Protein AF-A0A4Y2W030-F1 (afdb_monomer_lite)

Sequence (73 aa):
TEILAIPGVAEARKNATSWLKKERLSSWGWRDYTPRGVVALFLASDATFDGTVLEEELMAKETEIKIAVALLR

pLDDT: mean 89.23, std 5.9, range [61.69, 96.75]

Radius of gyration: 13.79 Å; chains: 1; bounding box: 33×25×34 Å

Secondary structure (DSSP, 8-state):
-GGGGSTTHHHHHHHHHHHHHHT--TTSS-GGGHHHHHHHHHHTTS---SSS-HHHHHHHHHHHHHHHHHHT-

Organism: Araneus ventricosus (NCBI:txid182803)

Foldseek 3Di:
DVQCVPPPSVVVLVVVLVVLVVCADPVAADVVCLLVNLVSCCVSVVDPCPPPDVSNVVSVVVNVVVVVVVVVD

Structure (mmCIF, N/CA/C/O backbone):
data_AF-A0A4Y2W030-F1
#
_entry.id   AF-A0A4Y2W030-F1
#
loop_
_atom_site.group_PDB
_atom_site.id
_atom_site.type_symbol
_atom_site.label_atom_id
_atom_site.label_alt_id
_atom_site.label_comp_id
_atom_site.label_asym_id
_atom_site.label_entity_id
_atom_site.label_seq_id
_atom_site.pdbx_PDB_ins_code
_atom_site.Cartn_x
_atom_site.Cartn_y
_atom_site.Cartn_z
_atom_site.occupancy
_atom_site.B_iso_or_equiv
_atom_site.auth_seq_id
_atom_site.auth_comp_id
_atom_site.auth_asym_id
_atom_site.auth_atom_id
_atom_site.pdbx_PDB_model_num
ATOM 1 N N . THR A 1 1 ? 9.864 -8.283 -13.944 1.00 61.69 1 THR A N 1
ATOM 2 C CA . THR A 1 1 ? 11.000 -7.424 -14.355 1.00 61.69 1 THR A CA 1
ATOM 3 C C . THR A 1 1 ? 10.905 -6.993 -15.812 1.00 61.69 1 THR A C 1
ATOM 5 O O . THR A 1 1 ? 11.201 -5.845 -16.098 1.00 61.69 1 THR A O 1
ATOM 8 N N . GLU A 1 2 ? 10.410 -7.843 -16.718 1.00 76.94 2 GLU A N 1
ATOM 9 C CA . GLU A 1 2 ? 10.308 -7.552 -18.164 1.00 76.94 2 GLU A CA 1
ATOM 10 C C . GLU A 1 2 ? 9.397 -6.366 -18.527 1.00 76.94 2 GLU A C 1
ATOM 12 O O . GLU A 1 2 ? 9.753 -5.557 -19.374 1.00 76.94 2 GLU A O 1
ATOM 17 N N . ILE A 1 3 ? 8.267 -6.187 -17.833 1.00 79.75 3 ILE A N 1
ATOM 18 C CA . ILE A 1 3 ? 7.337 -5.066 -18.080 1.00 79.75 3 ILE A CA 1
ATOM 19 C C . ILE A 1 3 ? 8.005 -3.698 -17.853 1.00 79.75 3 ILE A C 1
ATOM 21 O O . ILE A 1 3 ? 7.693 -2.732 -18.539 1.00 79.75 3 ILE A O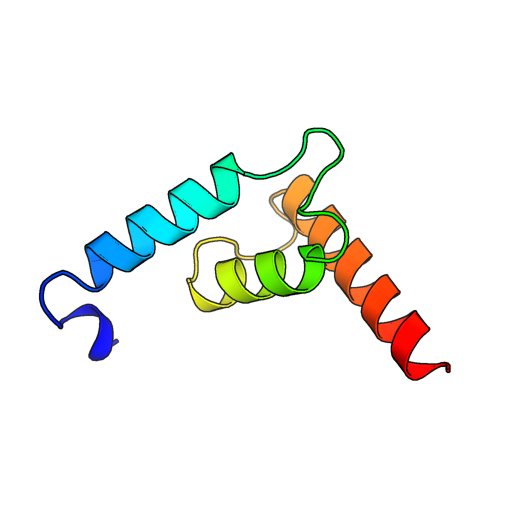 1
ATOM 25 N N . LEU A 1 4 ? 8.960 -3.611 -16.923 1.00 82.44 4 LEU A N 1
ATOM 26 C CA . LEU A 1 4 ? 9.683 -2.366 -16.641 1.00 82.44 4 LEU A CA 1
ATOM 27 C C . LEU A 1 4 ? 10.734 -2.034 -17.705 1.00 82.44 4 LEU A C 1
ATOM 29 O O . LEU A 1 4 ? 11.180 -0.892 -17.762 1.00 82.44 4 LEU A O 1
ATOM 33 N N . ALA A 1 5 ? 11.125 -3.013 -18.527 1.00 87.56 5 ALA A N 1
ATOM 34 C CA . ALA A 1 5 ? 12.040 -2.810 -19.645 1.00 87.56 5 ALA A CA 1
ATOM 35 C C . ALA A 1 5 ? 11.339 -2.196 -20.869 1.00 87.56 5 ALA A C 1
ATOM 37 O O . ALA A 1 5 ? 12.013 -1.727 -21.785 1.00 87.56 5 ALA A O 1
ATOM 38 N N . ILE A 1 6 ? 10.000 -2.171 -20.888 1.00 93.19 6 ILE A N 1
ATOM 39 C CA . ILE A 1 6 ? 9.235 -1.480 -21.925 1.00 9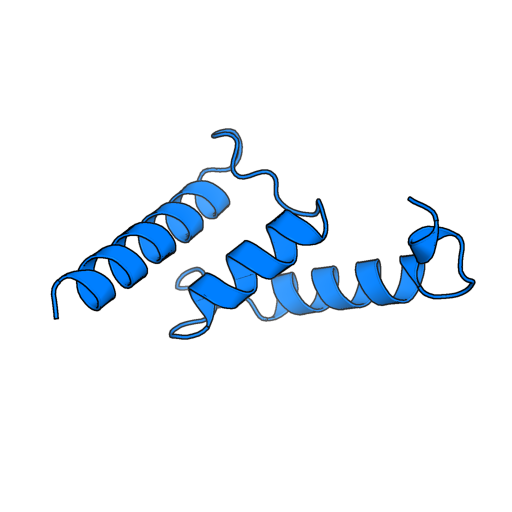3.19 6 ILE A CA 1
ATOM 40 C C . ILE A 1 6 ? 9.490 0.032 -21.788 1.00 93.19 6 ILE A C 1
ATOM 42 O O . ILE A 1 6 ? 9.279 0.588 -20.701 1.00 93.19 6 ILE A O 1
ATOM 46 N N . PRO A 1 7 ? 9.914 0.719 -22.867 1.00 94.56 7 PRO A N 1
ATOM 47 C CA . PRO A 1 7 ? 10.171 2.154 -22.835 1.00 94.56 7 PRO A CA 1
ATOM 48 C C . PRO A 1 7 ? 8.993 2.947 -22.254 1.00 94.56 7 PRO A C 1
ATOM 50 O O . PRO A 1 7 ? 7.838 2.720 -22.606 1.00 94.56 7 PRO A O 1
ATOM 53 N N . GLY A 1 8 ? 9.291 3.868 -21.337 1.00 93.12 8 GLY A N 1
ATOM 54 C CA . GLY A 1 8 ? 8.303 4.735 -20.686 1.00 93.12 8 GLY A CA 1
ATOM 55 C C . GLY A 1 8 ? 7.538 4.112 -19.512 1.00 93.12 8 GLY A C 1
ATOM 56 O O . GLY A 1 8 ? 7.022 4.854 -18.681 1.00 93.12 8 GLY A O 1
ATOM 57 N N . VAL A 1 9 ? 7.504 2.782 -19.353 1.00 93.44 9 VAL A N 1
ATOM 58 C CA . VAL A 1 9 ? 6.737 2.145 -18.259 1.00 93.44 9 VAL A CA 1
ATOM 59 C C . VAL A 1 9 ? 7.343 2.435 -16.888 1.00 93.44 9 VAL A C 1
ATOM 61 O O . VAL A 1 9 ? 6.620 2.760 -15.945 1.00 93.44 9 VAL A O 1
ATOM 64 N N . ALA A 1 10 ? 8.670 2.358 -16.760 1.00 91.69 10 ALA A N 1
ATOM 65 C CA . ALA A 1 10 ? 9.344 2.663 -15.500 1.00 91.69 10 ALA A CA 1
ATOM 66 C C . ALA A 1 10 ? 9.113 4.121 -15.060 1.00 91.69 10 ALA A C 1
ATOM 68 O O . ALA A 1 10 ? 8.871 4.377 -13.878 1.00 91.69 10 ALA A O 1
ATOM 69 N N . GLU A 1 11 ? 9.139 5.057 -16.012 1.00 94.62 11 GLU A N 1
ATOM 70 C CA . GLU A 1 11 ? 8.874 6.478 -15.776 1.00 94.62 11 GLU A CA 1
ATOM 71 C C . GLU A 1 11 ? 7.407 6.722 -15.410 1.00 94.62 11 GLU A C 1
ATOM 73 O O . GLU A 1 11 ? 7.126 7.363 -14.399 1.00 94.62 11 GLU A O 1
ATOM 78 N N . ALA A 1 12 ? 6.469 6.144 -16.166 1.00 94.88 12 ALA A N 1
ATOM 79 C CA . ALA A 1 12 ? 5.042 6.244 -15.880 1.00 94.88 12 ALA A CA 1
ATOM 80 C C . ALA A 1 12 ? 4.710 5.717 -14.478 1.00 94.88 12 ALA A C 1
ATOM 82 O O . ALA A 1 12 ? 3.987 6.376 -13.730 1.00 94.88 12 ALA A O 1
ATOM 83 N N . ARG A 1 13 ? 5.295 4.577 -14.082 1.00 94.06 13 ARG A N 1
ATOM 84 C CA . ARG A 1 13 ? 5.140 4.023 -12.731 1.00 94.06 13 ARG A CA 1
ATOM 85 C C . ARG A 1 13 ? 5.658 4.990 -11.669 1.00 94.06 13 ARG A C 1
ATOM 87 O O . ARG A 1 13 ? 4.928 5.274 -10.728 1.00 94.06 13 ARG A O 1
ATOM 94 N N . LYS A 1 14 ? 6.877 5.518 -11.836 1.00 94.19 14 LYS A N 1
ATOM 95 C CA . LYS A 1 14 ? 7.480 6.479 -10.896 1.00 94.19 14 LYS A CA 1
ATOM 96 C C . LYS A 1 14 ? 6.630 7.744 -10.747 1.00 94.19 14 LYS A C 1
ATOM 98 O O . LYS A 1 14 ? 6.445 8.243 -9.638 1.00 94.19 14 LYS A O 1
ATOM 103 N N . ASN A 1 15 ? 6.108 8.264 -11.855 1.00 96.44 15 ASN A N 1
ATOM 104 C CA . ASN A 1 15 ? 5.258 9.452 -11.847 1.00 96.44 15 ASN A CA 1
ATOM 105 C C . ASN A 1 15 ? 3.919 9.167 -11.155 1.00 96.44 15 ASN A C 1
ATOM 107 O O . ASN A 1 15 ? 3.471 9.970 -10.339 1.00 96.44 15 ASN A O 1
ATOM 111 N N . ALA A 1 16 ? 3.315 8.006 -11.424 1.00 96.06 16 ALA A N 1
ATOM 112 C CA . ALA A 1 16 ? 2.059 7.593 -10.808 1.00 96.06 16 ALA A CA 1
ATOM 113 C C . ALA A 1 16 ? 2.185 7.394 -9.291 1.00 96.06 16 ALA A C 1
ATOM 115 O O . ALA A 1 16 ? 1.337 7.878 -8.544 1.00 96.06 16 ALA A O 1
ATOM 116 N N . THR A 1 17 ? 3.243 6.734 -8.814 1.00 95.50 17 THR A N 1
ATOM 117 C CA . THR A 1 17 ? 3.457 6.537 -7.372 1.00 95.50 17 THR A CA 1
ATOM 118 C C . THR A 1 17 ? 3.800 7.841 -6.658 1.00 95.50 17 THR A C 1
ATOM 120 O O . THR A 1 17 ? 3.295 8.090 -5.562 1.00 95.50 17 THR A O 1
ATOM 123 N N . SER A 1 18 ? 4.578 8.719 -7.297 1.00 96.00 18 SER A N 1
ATOM 124 C CA . SER A 1 18 ? 4.874 10.060 -6.775 1.00 96.00 18 SER A CA 1
ATOM 125 C C . SER A 1 18 ? 3.607 10.914 -6.662 1.00 96.00 18 SER A C 1
ATOM 127 O O . SER A 1 18 ? 3.383 11.559 -5.637 1.00 96.00 18 SER A O 1
ATOM 129 N N . TRP A 1 19 ? 2.750 10.890 -7.688 1.00 96.75 19 TRP A N 1
ATOM 130 C CA . TRP A 1 19 ? 1.441 11.542 -7.650 1.00 96.75 19 TRP A CA 1
ATOM 131 C C . TRP A 1 19 ? 0.557 10.959 -6.542 1.00 96.75 19 TRP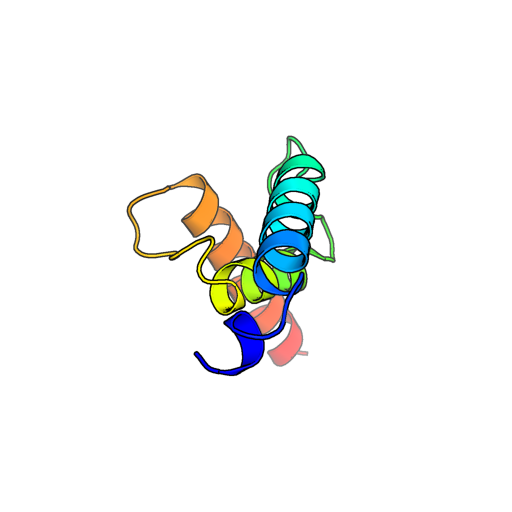 A C 1
ATOM 133 O O . TRP A 1 19 ? 0.026 11.711 -5.730 1.00 96.75 19 TRP A O 1
ATOM 143 N N . LEU A 1 20 ? 0.475 9.631 -6.431 1.00 95.19 20 LEU A N 1
ATOM 144 C CA . LEU A 1 20 ? -0.329 8.964 -5.406 1.00 95.19 20 LEU A CA 1
ATOM 145 C C . LEU A 1 20 ? 0.090 9.383 -3.989 1.00 95.19 20 LEU A C 1
ATOM 147 O O . LEU A 1 20 ? -0.766 9.724 -3.172 1.00 95.19 20 LEU A O 1
ATOM 151 N N . LYS A 1 21 ? 1.399 9.420 -3.708 1.00 92.19 21 LYS A N 1
ATOM 152 C CA . LYS A 1 21 ? 1.942 9.900 -2.426 1.00 92.19 21 LYS A CA 1
ATOM 153 C C . LYS A 1 21 ? 1.602 11.372 -2.168 1.00 92.19 21 LYS A C 1
ATOM 155 O O . LYS A 1 21 ? 1.305 11.728 -1.031 1.00 92.19 21 LYS A O 1
ATOM 160 N N . LYS A 1 22 ? 1.608 12.217 -3.206 1.00 93.81 22 LYS A N 1
ATOM 161 C CA . LYS A 1 22 ? 1.250 13.642 -3.106 1.00 93.81 22 LYS A CA 1
ATOM 162 C C . LYS A 1 22 ? -0.231 13.863 -2.779 1.00 93.81 22 LYS A C 1
ATOM 164 O O . LYS A 1 22 ? -0.543 14.772 -2.020 1.00 93.81 22 LYS A O 1
ATOM 169 N N . GLU A 1 23 ? -1.123 13.033 -3.311 1.00 94.38 23 GLU A N 1
ATOM 170 C CA . GLU A 1 23 ? -2.571 13.110 -3.047 1.00 94.38 23 GLU A CA 1
ATOM 171 C C . GLU A 1 23 ? -2.975 12.556 -1.666 1.00 94.38 23 GLU A C 1
ATOM 173 O O . GLU A 1 23 ? -4.160 12.511 -1.327 1.00 94.38 23 GLU A O 1
ATOM 178 N N . ARG A 1 24 ? -2.006 12.109 -0.855 1.00 90.94 24 ARG A N 1
ATOM 179 C CA . ARG A 1 24 ? -2.254 11.643 0.511 1.00 90.94 24 ARG A CA 1
ATOM 180 C C . ARG A 1 24 ? -2.785 12.793 1.367 1.00 90.94 24 ARG A C 1
ATOM 182 O O . ARG A 1 24 ? -2.229 13.890 1.382 1.00 90.94 24 ARG A O 1
ATOM 189 N N . LEU A 1 25 ? -3.845 12.527 2.123 1.00 90.44 25 LEU A N 1
ATOM 190 C CA . LEU A 1 25 ? -4.424 13.517 3.027 1.00 90.44 25 LEU A CA 1
ATOM 191 C C . LEU A 1 25 ? -3.573 13.690 4.289 1.00 90.44 25 LEU A C 1
ATOM 193 O O . LEU A 1 25 ? -2.900 12.764 4.741 1.00 90.44 25 LEU A O 1
ATOM 197 N N . SER A 1 26 ? -3.672 14.868 4.911 1.00 85.44 26 SER A N 1
ATOM 198 C CA . SER A 1 26 ? -3.021 15.165 6.196 1.00 85.44 26 SER A CA 1
ATOM 199 C C . SER A 1 26 ? -3.526 14.292 7.347 1.00 85.44 26 SER A C 1
ATOM 201 O O . SER A 1 26 ? -2.809 14.087 8.319 1.00 85.44 26 SER A O 1
ATOM 203 N N . SER A 1 27 ? -4.740 13.749 7.230 1.00 81.38 27 SER A N 1
ATOM 204 C CA . SER A 1 27 ? -5.314 12.774 8.162 1.00 81.38 27 SER A CA 1
ATOM 205 C C . SER A 1 27 ? -4.783 11.351 7.966 1.00 81.38 27 SER A C 1
ATOM 207 O O . SER A 1 27 ? -5.368 10.428 8.525 1.00 81.38 27 SER A O 1
ATOM 209 N N . TRP A 1 28 ? -3.724 11.183 7.167 1.00 77.06 28 TRP A N 1
ATOM 210 C CA . TRP A 1 28 ? -3.164 9.908 6.723 1.00 77.06 28 TRP A CA 1
ATOM 211 C C . TRP A 1 28 ? -4.064 9.177 5.701 1.00 77.06 28 TRP A C 1
ATOM 213 O O . TRP A 1 28 ? -5.293 9.226 5.759 1.00 77.06 28 TRP A O 1
ATOM 223 N N . GLY A 1 29 ? -3.444 8.537 4.702 1.00 87.62 29 GLY A N 1
ATOM 224 C CA . GLY A 1 29 ? -4.131 7.744 3.671 1.00 87.62 29 GLY A CA 1
ATOM 225 C C . GLY A 1 29 ? -4.937 8.522 2.612 1.00 87.62 29 GLY A C 1
ATOM 226 O O . GLY A 1 29 ? -4.685 9.695 2.326 1.00 87.62 29 GLY A O 1
ATOM 227 N N . TRP A 1 30 ? -5.911 7.827 2.008 1.00 91.94 30 TRP A N 1
ATOM 228 C CA . TRP A 1 30 ? -6.756 8.280 0.887 1.00 91.94 30 TRP A CA 1
ATOM 229 C C . TRP A 1 30 ? -8.258 8.035 1.161 1.00 91.94 30 TRP A C 1
ATOM 231 O O . TRP A 1 30 ? -9.021 7.665 0.265 1.00 91.94 30 TRP A O 1
ATOM 241 N N . ARG A 1 31 ? -8.700 8.220 2.416 1.00 88.75 31 ARG A N 1
ATOM 242 C CA . ARG A 1 31 ? -10.078 7.950 2.892 1.00 88.75 31 ARG A CA 1
ATOM 243 C C . ARG A 1 31 ? -10.528 6.507 2.606 1.00 88.75 31 ARG A C 1
ATOM 245 O O . ARG A 1 31 ? -9.901 5.547 3.053 1.00 88.75 31 ARG A O 1
ATOM 252 N N . ASP A 1 32 ? -11.614 6.336 1.857 1.00 86.94 32 ASP A N 1
ATOM 253 C CA . ASP A 1 32 ? -12.158 5.031 1.466 1.00 86.94 32 ASP A CA 1
ATOM 254 C C . ASP A 1 32 ? -11.243 4.299 0.477 1.00 86.94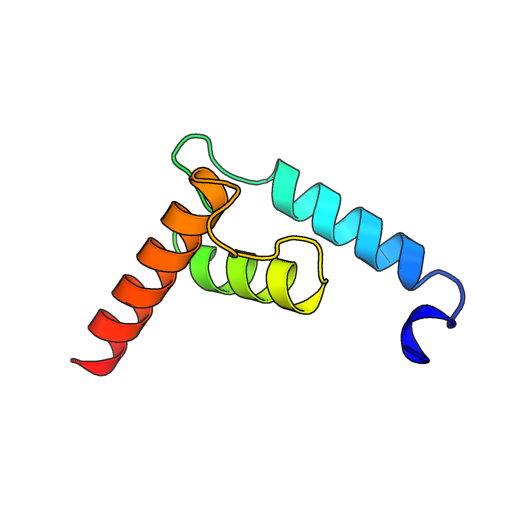 32 ASP A C 1
ATOM 256 O O . ASP A 1 32 ? -11.300 3.077 0.355 1.00 86.94 32 ASP A O 1
ATOM 260 N N . TYR A 1 33 ? -10.344 5.029 -0.188 1.00 90.06 33 TYR A N 1
ATOM 261 C CA . TYR A 1 33 ? -9.370 4.467 -1.115 1.00 90.06 33 TYR A CA 1
ATOM 262 C C . TYR A 1 33 ? -8.055 4.064 -0.443 1.00 90.06 33 TYR A C 1
ATOM 264 O O . TYR A 1 33 ? -7.184 3.543 -1.140 1.00 90.06 33 TYR A O 1
ATOM 272 N N . THR A 1 34 ? -7.902 4.238 0.881 1.00 90.25 34 THR A N 1
ATOM 273 C CA . THR A 1 34 ? -6.676 3.846 1.604 1.00 90.25 34 THR A CA 1
ATOM 274 C C . THR A 1 34 ? -6.223 2.418 1.282 1.00 90.25 34 THR A C 1
ATOM 276 O O . THR A 1 34 ? -5.067 2.267 0.883 1.00 90.25 34 THR A O 1
ATOM 279 N N . PRO A 1 35 ? -7.105 1.394 1.298 1.00 90.81 35 PRO A N 1
ATOM 280 C CA . PRO A 1 35 ? -6.716 0.037 0.915 1.00 90.81 35 PRO A CA 1
ATOM 281 C C . PRO A 1 35 ? -6.108 -0.064 -0.488 1.00 90.81 35 PRO A C 1
ATOM 283 O O . PRO A 1 35 ? -5.118 -0.759 -0.696 1.00 90.81 35 PRO A O 1
ATOM 286 N N . ARG A 1 36 ? -6.671 0.658 -1.466 1.00 92.06 36 ARG A N 1
ATOM 287 C CA . ARG A 1 36 ? -6.173 0.642 -2.850 1.00 92.06 36 ARG A CA 1
ATOM 288 C C . ARG A 1 36 ? -4.828 1.349 -2.968 1.00 92.06 36 ARG A C 1
ATOM 290 O O . ARG A 1 36 ? -3.965 0.859 -3.687 1.00 92.06 36 ARG A O 1
ATOM 297 N N . GLY A 1 37 ? -4.651 2.468 -2.266 1.00 93.00 37 GLY A N 1
ATOM 298 C CA . GLY A 1 37 ? -3.384 3.198 -2.236 1.00 93.00 37 GLY A CA 1
ATOM 299 C C . GLY A 1 37 ? -2.253 2.363 -1.635 1.00 93.00 37 GLY A C 1
ATOM 300 O O . GLY A 1 37 ? -1.190 2.254 -2.241 1.00 93.00 37 GLY A O 1
ATOM 301 N N . VAL A 1 38 ? -2.514 1.696 -0.505 1.00 92.50 38 VAL A N 1
ATOM 302 C CA . VAL A 1 38 ? -1.564 0.778 0.150 1.00 92.50 38 VAL A CA 1
ATOM 303 C C . VAL A 1 38 ? -1.151 -0.354 -0.793 1.00 92.50 38 VAL A C 1
ATOM 305 O O . VAL A 1 38 ? 0.039 -0.541 -1.047 1.00 92.50 38 VAL A O 1
ATOM 308 N N . VAL A 1 39 ? -2.120 -1.056 -1.391 1.00 92.25 39 VAL A N 1
ATOM 309 C CA . VAL A 1 39 ? -1.841 -2.161 -2.325 1.00 92.25 39 VAL A CA 1
ATOM 310 C C . VAL A 1 39 ? -1.081 -1.677 -3.563 1.00 92.25 39 VAL A C 1
ATOM 312 O O . VAL A 1 39 ? -0.139 -2.337 -3.996 1.00 92.25 39 VAL A O 1
ATOM 315 N N . ALA A 1 40 ? -1.446 -0.522 -4.128 1.00 94.06 40 ALA A N 1
ATOM 316 C CA . ALA A 1 40 ? -0.765 0.034 -5.295 1.00 94.06 40 ALA A CA 1
ATOM 317 C C . ALA A 1 40 ? 0.711 0.350 -5.008 1.00 94.06 40 ALA A C 1
ATOM 319 O O . ALA A 1 40 ? 1.572 0.014 -5.822 1.00 94.06 40 ALA A O 1
ATOM 320 N N . LEU A 1 41 ? 1.015 0.951 -3.853 1.00 93.62 41 LEU A N 1
ATOM 321 C CA . LEU A 1 41 ? 2.393 1.254 -3.457 1.00 93.62 41 LEU A CA 1
ATOM 322 C C . LEU A 1 41 ? 3.208 -0.010 -3.167 1.00 93.62 41 LEU A C 1
ATOM 324 O O . LEU A 1 41 ? 4.357 -0.094 -3.605 1.00 93.62 41 LEU A O 1
ATOM 328 N N . PHE A 1 42 ? 2.604 -1.006 -2.511 1.00 91.81 42 PHE A N 1
ATOM 329 C CA . PHE A 1 42 ? 3.241 -2.301 -2.262 1.00 91.81 42 PHE A CA 1
ATOM 330 C C . PHE A 1 42 ? 3.608 -3.012 -3.574 1.00 91.81 42 PHE A C 1
ATOM 332 O O . PHE A 1 42 ? 4.763 -3.379 -3.794 1.00 91.81 42 PHE A O 1
ATOM 339 N N . LEU A 1 43 ? 2.648 -3.136 -4.501 1.00 91.38 43 LEU A N 1
ATOM 340 C CA . LEU A 1 43 ? 2.864 -3.769 -5.809 1.00 91.38 43 LEU A CA 1
ATOM 341 C C . LEU A 1 43 ? 3.862 -2.999 -6.682 1.00 91.38 43 LEU A C 1
ATOM 343 O O . LEU A 1 43 ? 4.563 -3.596 -7.500 1.00 91.38 43 LEU A O 1
ATOM 347 N N . ALA A 1 44 ? 3.941 -1.677 -6.518 1.00 91.75 44 ALA A N 1
ATOM 348 C CA . ALA A 1 44 ? 4.928 -0.850 -7.202 1.00 91.75 44 ALA A CA 1
ATOM 349 C C . ALA A 1 44 ? 6.336 -0.936 -6.586 1.00 91.75 44 ALA A C 1
ATOM 351 O O . ALA A 1 44 ? 7.276 -0.429 -7.204 1.00 91.75 44 ALA A O 1
ATOM 352 N N . SER A 1 45 ? 6.485 -1.584 -5.422 1.00 89.50 45 SER A N 1
ATOM 353 C CA . SER A 1 45 ? 7.701 -1.586 -4.597 1.00 89.50 45 SER A CA 1
ATOM 354 C C . SER A 1 45 ? 8.141 -0.178 -4.176 1.00 89.50 45 SER A C 1
ATOM 356 O O . SER A 1 45 ? 9.332 0.103 -4.085 1.00 89.50 45 SER A O 1
ATOM 358 N N . ASP A 1 46 ? 7.173 0.716 -3.957 1.00 89.00 46 ASP A N 1
ATOM 359 C CA . ASP A 1 46 ? 7.401 2.109 -3.539 1.00 89.00 46 ASP A CA 1
ATOM 360 C C . ASP A 1 46 ? 7.038 2.339 -2.055 1.00 89.00 46 ASP A C 1
ATOM 362 O O . ASP A 1 46 ? 7.219 3.433 -1.525 1.00 89.00 46 ASP A O 1
ATOM 366 N N . ALA A 1 47 ? 6.518 1.310 -1.384 1.00 87.69 47 ALA A N 1
ATOM 367 C CA . ALA A 1 47 ? 6.382 1.210 0.068 1.00 87.69 47 ALA A CA 1
ATOM 368 C C . ALA A 1 47 ? 6.529 -0.266 0.462 1.00 87.69 47 ALA A C 1
ATOM 370 O O . ALA A 1 47 ? 5.993 -1.141 -0.231 1.00 87.69 47 ALA A O 1
ATOM 371 N N . THR A 1 48 ? 7.277 -0.546 1.527 1.00 83.81 48 THR A N 1
ATOM 372 C CA . THR A 1 48 ? 7.587 -1.922 1.952 1.00 83.81 48 THR A CA 1
ATOM 373 C C . THR A 1 48 ? 6.719 -2.394 3.107 1.00 83.81 48 THR A C 1
ATOM 375 O O . THR A 1 48 ? 6.504 -3.601 3.199 1.00 83.81 48 THR A O 1
ATOM 378 N N . PHE A 1 49 ? 6.172 -1.478 3.920 1.00 84.19 49 PHE A N 1
ATOM 379 C CA . PHE A 1 49 ? 5.364 -1.823 5.100 1.00 84.19 49 PHE A CA 1
ATOM 380 C C . PHE A 1 49 ? 6.081 -2.862 5.992 1.00 84.19 49 PHE A C 1
ATOM 382 O O . PHE A 1 49 ? 5.520 -3.892 6.366 1.00 84.19 49 PHE A O 1
ATOM 389 N N . ASP A 1 50 ? 7.379 -2.636 6.227 1.00 87.50 50 ASP A N 1
ATOM 390 C CA . ASP A 1 50 ? 8.298 -3.544 6.930 1.00 87.50 50 ASP A CA 1
ATOM 391 C C . ASP A 1 50 ? 8.579 -3.132 8.387 1.00 87.50 50 ASP A C 1
ATOM 393 O O . ASP A 1 50 ? 9.488 -3.665 9.030 1.00 87.50 50 ASP A O 1
ATOM 397 N N . GLY A 1 51 ? 7.813 -2.181 8.921 1.00 85.56 51 GLY A N 1
ATOM 398 C CA . GLY A 1 51 ? 7.969 -1.664 10.277 1.00 85.56 51 GLY A CA 1
ATOM 399 C C . GLY A 1 51 ? 8.954 -0.503 10.417 1.00 85.56 51 GLY A C 1
ATOM 400 O O . GLY A 1 51 ? 9.107 0.015 11.524 1.00 85.56 51 GLY A O 1
ATOM 401 N N . THR A 1 52 ? 9.620 -0.066 9.342 1.00 89.50 52 THR A N 1
ATOM 402 C CA . THR A 1 52 ? 10.600 1.036 9.418 1.00 89.50 52 THR A CA 1
ATOM 403 C C . THR A 1 52 ? 9.967 2.428 9.332 1.00 89.50 52 THR A C 1
ATOM 405 O O . THR A 1 52 ? 10.498 3.377 9.914 1.00 89.50 52 THR A O 1
ATOM 408 N N . VAL A 1 53 ? 8.816 2.561 8.662 1.00 88.94 53 VAL A N 1
ATOM 409 C CA . VAL A 1 53 ? 8.098 3.833 8.485 1.00 88.94 53 VAL A CA 1
ATOM 410 C C . VAL A 1 53 ? 6.735 3.767 9.174 1.00 88.94 53 VAL A C 1
ATOM 412 O O . VAL A 1 53 ? 5.784 3.194 8.653 1.00 88.94 53 VAL A O 1
ATOM 415 N N . LEU A 1 54 ? 6.615 4.415 10.339 1.00 87.12 54 LEU A N 1
ATOM 416 C CA . LEU A 1 54 ? 5.402 4.371 11.172 1.00 87.12 54 LEU A CA 1
ATOM 417 C C . LEU A 1 54 ? 4.126 4.793 10.424 1.00 87.12 54 LEU A C 1
ATOM 419 O O . LEU A 1 54 ? 3.055 4.236 10.648 1.00 87.12 54 LEU A O 1
ATOM 423 N N . GLU A 1 55 ? 4.232 5.782 9.537 1.00 83.38 55 GLU A N 1
ATOM 424 C CA . GLU A 1 55 ? 3.096 6.248 8.738 1.00 83.38 55 GLU A CA 1
ATOM 425 C C . GLU A 1 55 ? 2.594 5.172 7.768 1.00 83.38 55 GLU A C 1
ATOM 427 O O . GLU A 1 55 ? 1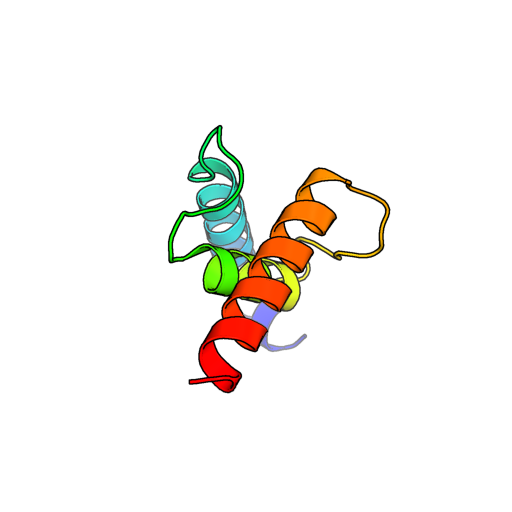.388 5.042 7.562 1.00 83.38 55 GLU A O 1
ATOM 432 N N . GLU A 1 56 ? 3.507 4.400 7.172 1.00 86.56 56 GLU A N 1
ATOM 433 C CA . GLU A 1 56 ? 3.165 3.285 6.287 1.00 86.56 56 GLU A CA 1
ATOM 434 C C . GLU A 1 56 ? 2.471 2.178 7.081 1.00 86.56 56 GLU A C 1
ATOM 436 O O . GLU A 1 56 ? 1.396 1.724 6.681 1.00 86.56 56 GLU A O 1
ATOM 441 N N . GLU A 1 57 ? 3.005 1.840 8.257 1.00 89.06 57 GLU A N 1
ATOM 442 C CA . GLU A 1 57 ? 2.411 0.847 9.158 1.00 89.06 57 GLU A CA 1
ATOM 443 C C . GLU A 1 57 ? 0.996 1.219 9.590 1.00 89.06 57 GLU A C 1
ATOM 445 O O . GLU A 1 57 ? 0.091 0.385 9.569 1.00 89.06 57 GLU A O 1
ATOM 450 N N . LEU A 1 58 ? 0.771 2.486 9.942 1.00 87.88 58 LEU A N 1
ATOM 451 C CA . LEU A 1 58 ? -0.553 2.952 10.336 1.00 87.88 58 LEU A CA 1
ATOM 452 C C . LEU A 1 58 ? -1.573 2.759 9.204 1.00 87.88 58 LEU A C 1
ATOM 454 O O . LEU A 1 58 ? -2.680 2.277 9.449 1.00 87.88 58 LEU A O 1
ATOM 458 N N . MET A 1 59 ? -1.197 3.079 7.962 1.00 86.69 59 MET A N 1
ATOM 459 C CA . MET A 1 59 ? -2.067 2.895 6.793 1.00 86.69 59 MET A CA 1
ATOM 460 C C . MET A 1 59 ? -2.315 1.413 6.479 1.00 86.69 59 MET A C 1
ATOM 462 O O . MET A 1 59 ? -3.436 1.038 6.112 1.00 86.69 59 MET A O 1
ATOM 466 N N . ALA A 1 60 ? -1.297 0.564 6.637 1.00 89.12 60 ALA A N 1
ATOM 467 C CA . ALA A 1 60 ? -1.446 -0.882 6.508 1.00 89.12 60 ALA A CA 1
ATOM 468 C C . ALA A 1 60 ? -2.423 -1.428 7.561 1.00 89.12 60 ALA A C 1
ATOM 470 O O . ALA A 1 60 ? -3.360 -2.148 7.212 1.00 89.12 60 ALA A O 1
ATOM 471 N N . LYS A 1 61 ? -2.302 -1.002 8.825 1.00 89.94 61 LYS A N 1
ATOM 472 C CA . LYS A 1 61 ? -3.225 -1.396 9.902 1.00 89.94 61 LYS A CA 1
ATOM 473 C C . LYS A 1 61 ? -4.645 -0.893 9.702 1.00 89.94 61 LYS A C 1
ATOM 475 O O . LYS A 1 61 ? -5.589 -1.659 9.894 1.00 89.94 61 LYS A O 1
ATOM 480 N N . GLU A 1 62 ? -4.828 0.345 9.256 1.00 87.00 62 GLU A N 1
ATOM 481 C CA . GLU A 1 62 ? -6.158 0.852 8.903 1.00 87.00 62 GLU A CA 1
ATOM 482 C C . GLU A 1 62 ? -6.797 0.007 7.786 1.00 87.00 62 GLU A C 1
ATOM 484 O O . GLU A 1 62 ? -7.992 -0.301 7.828 1.00 87.00 62 GLU A O 1
ATOM 489 N N . THR A 1 63 ? -5.991 -0.415 6.809 1.00 88.88 63 THR A N 1
ATOM 490 C CA . THR A 1 63 ? -6.426 -1.284 5.710 1.00 88.88 63 THR A CA 1
ATOM 491 C C . THR A 1 63 ? -6.832 -2.672 6.205 1.00 88.88 63 THR A C 1
ATOM 493 O O . THR A 1 63 ? -7.921 -3.135 5.860 1.00 88.88 63 THR A O 1
ATOM 496 N N . GLU A 1 64 ? -6.014 -3.313 7.045 1.00 90.06 64 GLU A N 1
ATOM 497 C CA . GLU A 1 64 ? -6.329 -4.608 7.668 1.00 90.06 64 GLU A CA 1
ATOM 498 C C . GLU A 1 64 ? -7.657 -4.554 8.439 1.00 90.06 64 GLU A C 1
ATOM 500 O O . GLU A 1 64 ? -8.517 -5.416 8.251 1.00 90.06 64 GLU A O 1
ATOM 505 N N . ILE A 1 65 ? -7.866 -3.509 9.250 1.00 89.94 65 ILE A N 1
ATOM 506 C CA . ILE A 1 65 ? -9.100 -3.321 10.029 1.00 89.94 65 ILE A CA 1
ATOM 507 C C . ILE A 1 65 ? -10.310 -3.157 9.105 1.00 89.94 65 ILE A C 1
ATOM 509 O O . ILE A 1 65 ? -11.333 -3.811 9.313 1.00 89.94 65 ILE A O 1
ATOM 513 N N . LYS A 1 66 ? -10.210 -2.313 8.069 1.00 86.69 66 LYS A N 1
ATOM 514 C CA . LYS A 1 66 ? -11.301 -2.105 7.100 1.00 86.69 66 LYS A CA 1
ATOM 515 C C . LYS A 1 66 ? -11.693 -3.408 6.401 1.00 86.69 66 LYS A C 1
ATOM 517 O O . LYS A 1 66 ? -12.885 -3.674 6.246 1.00 86.69 66 LYS A O 1
ATOM 522 N N . ILE A 1 67 ? -10.712 -4.226 6.018 1.00 87.00 67 ILE A N 1
ATOM 523 C CA . ILE A 1 67 ? -10.948 -5.537 5.401 1.00 87.00 67 ILE A CA 1
ATOM 524 C C . ILE A 1 67 ? -11.601 -6.495 6.403 1.00 87.00 67 ILE A C 1
ATOM 526 O O . ILE A 1 67 ? -12.613 -7.110 6.075 1.00 87.00 67 ILE A O 1
ATOM 530 N N . ALA A 1 68 ? -11.083 -6.587 7.631 1.00 91.25 68 ALA A N 1
ATOM 531 C CA . ALA A 1 68 ? -11.645 -7.453 8.666 1.00 91.25 68 ALA A CA 1
ATOM 532 C C . ALA A 1 68 ? -13.107 -7.101 8.981 1.00 91.25 68 ALA A C 1
ATOM 534 O O . ALA A 1 68 ? -13.961 -7.983 9.020 1.00 91.25 68 ALA A O 1
ATOM 535 N N . VAL A 1 69 ? -13.424 -5.810 9.129 1.00 91.50 69 VAL A N 1
ATOM 536 C CA . VAL A 1 69 ? -14.803 -5.338 9.343 1.00 91.50 69 VAL A CA 1
ATOM 537 C C . VAL A 1 69 ? -15.710 -5.700 8.167 1.00 91.50 69 VAL A C 1
ATOM 539 O O . VAL A 1 69 ? -16.861 -6.070 8.386 1.00 91.50 69 VAL A O 1
ATOM 542 N N . ALA A 1 70 ? -15.218 -5.603 6.929 1.00 89.12 70 ALA A N 1
ATOM 543 C CA . ALA A 1 70 ? -15.993 -5.970 5.747 1.00 89.12 70 ALA A CA 1
ATOM 544 C C . ALA A 1 70 ? -16.273 -7.480 5.666 1.00 89.12 70 ALA A C 1
ATOM 546 O O . ALA A 1 70 ? -17.347 -7.855 5.214 1.00 89.12 70 ALA A O 1
ATOM 547 N N . LEU A 1 71 ? -15.341 -8.327 6.119 1.00 92.31 71 LEU A N 1
ATOM 548 C CA . LEU A 1 71 ? -15.494 -9.790 6.145 1.00 92.31 71 LEU A CA 1
ATOM 549 C C . LEU A 1 71 ? -16.412 -10.298 7.267 1.00 92.31 71 LEU A C 1
ATOM 551 O O . LEU A 1 71 ? -16.894 -11.423 7.194 1.00 92.31 71 LEU A O 1
ATOM 555 N N . LEU A 1 72 ? -16.621 -9.500 8.317 1.00 93.56 72 LEU A N 1
ATOM 556 C CA . LEU A 1 72 ? -17.508 -9.827 9.442 1.00 93.56 72 LEU A CA 1
ATOM 557 C C . LEU A 1 72 ? -18.981 -9.461 9.187 1.00 93.56 72 LEU A C 1
ATOM 559 O O . LEU A 1 72 ? -19.821 -9.703 10.055 1.00 93.56 72 LEU A O 1
ATOM 563 N N . ARG A 1 73 ? -19.283 -8.842 8.044 1.00 68.44 73 ARG A N 1
ATOM 564 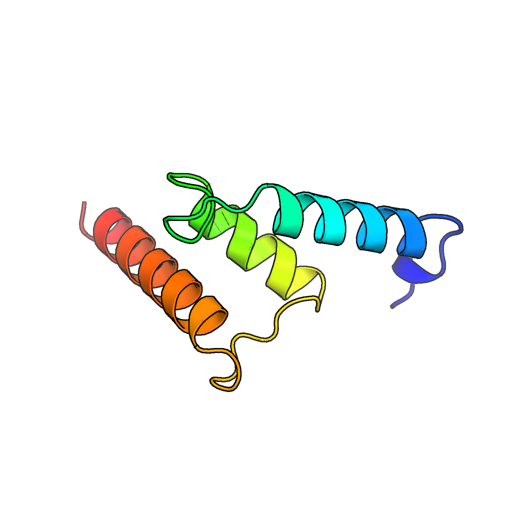C CA . ARG A 1 73 ? -20.640 -8.520 7.588 1.00 68.44 73 ARG A CA 1
ATOM 565 C C . ARG A 1 73 ? -21.141 -9.583 6.625 1.00 68.44 73 ARG A C 1
ATOM 567 O O . ARG A 1 73 ? -22.357 -9.859 6.688 1.00 68.44 73 ARG A O 1
#